Protein AF-A0A2I0VGT7-F1 (afdb_monomer_lite)

InterPro domains:
  IPR002495 Glycosyl transferase, family 8 [PF01501] (32-127)
  IPR029044 Nucleotide-diphospho-sugar transferases [G3DSA:3.90.550.10] (10-153)
  IPR029044 Nucleotide-diphospho-sugar transferases [SSF53448] (2-132)
  IPR029993 Plant galacturonosyltransferase GAUT [PTHR32116] (1-134)

pLDDT: mean 74.81, std 17.84, range [38.81, 97.0]

Foldseek 3Di:
DEAEAEDAPVCQVVVVVVCVVVPDPPYHYHYHHVQVLCVVVCVVPVCPPLNDQDWDFDFDFDPDPDDDGPRDTDTDHSVVCCVVCVCVSCVPDPDDDDDDPPDDDPDDCVVVVPDDPVPDPDDDDDDDPDDPVVVVVVVCVVDVDDPPPPPDDD

Radius of gyration: 22.45 Å; chains: 1; bounding box: 47×50×62 Å

Structure (mmCIF, N/CA/C/O backbone):
data_AF-A0A2I0VGT7-F1
#
_entry.id   AF-A0A2I0VGT7-F1
#
loop_
_atom_site.group_PDB
_atom_site.id
_atom_site.type_symbol
_atom_site.label_atom_id
_atom_site.label_alt_id
_atom_site.label_comp_id
_atom_site.label_asym_id
_atom_site.label_entity_id
_atom_site.label_seq_id
_atom_site.pdbx_PDB_ins_code
_atom_site.Cartn_x
_atom_site.Cartn_y
_atom_site.Cartn_z
_atom_site.occupancy
_atom_site.B_iso_or_equiv
_atom_site.auth_seq_id
_atom_site.auth_comp_id
_atom_site.auth_asym_id
_atom_site.auth_atom_id
_atom_site.pdbx_PDB_model_num
ATOM 1 N N . MET A 1 1 ? -11.006 -9.977 1.199 1.00 83.44 1 MET A N 1
ATOM 2 C CA . MET A 1 1 ? -10.171 -8.755 1.327 1.00 83.44 1 MET A CA 1
ATOM 3 C C . MET A 1 1 ? -9.294 -8.639 0.087 1.00 83.44 1 MET A C 1
ATOM 5 O O . MET A 1 1 ? -8.869 -9.676 -0.409 1.00 83.44 1 MET A O 1
ATOM 9 N N . VAL A 1 2 ? -9.065 -7.433 -0.442 1.00 90.88 2 VAL A N 1
ATOM 10 C CA . VAL A 1 2 ? -8.225 -7.215 -1.636 1.00 90.88 2 VAL A CA 1
ATOM 11 C C . VAL A 1 2 ? -7.026 -6.358 -1.249 1.00 90.88 2 VAL A C 1
ATOM 13 O O . VAL A 1 2 ? -7.208 -5.281 -0.689 1.00 90.88 2 VAL A O 1
ATOM 16 N N . PHE A 1 3 ? -5.821 -6.832 -1.554 1.00 93.00 3 PHE A N 1
ATOM 17 C CA . PHE A 1 3 ? -4.584 -6.072 -1.417 1.00 93.00 3 PHE A CA 1
ATOM 18 C C . PHE A 1 3 ? -4.106 -5.623 -2.789 1.00 93.00 3 PHE A C 1
ATOM 20 O O . PHE A 1 3 ? -3.978 -6.437 -3.702 1.00 93.00 3 PHE A O 1
ATOM 27 N N . HIS A 1 4 ? -3.801 -4.337 -2.922 1.00 93.94 4 HIS A N 1
ATOM 28 C CA . HIS A 1 4 ? -3.127 -3.802 -4.095 1.00 93.94 4 HIS A CA 1
ATOM 29 C C . HIS A 1 4 ? -1.656 -3.586 -3.749 1.00 93.94 4 HIS A C 1
ATOM 31 O O . HIS A 1 4 ? -1.321 -2.650 -3.031 1.00 93.94 4 HIS A O 1
ATOM 37 N N . LEU A 1 5 ? -0.789 -4.471 -4.235 1.00 93.62 5 LEU A N 1
ATOM 38 C CA . LEU A 1 5 ? 0.652 -4.374 -4.042 1.00 93.62 5 LEU A CA 1
ATOM 39 C C . LEU A 1 5 ? 1.259 -3.617 -5.219 1.00 93.62 5 LEU A C 1
ATOM 41 O O . LEU A 1 5 ? 1.304 -4.142 -6.331 1.00 93.62 5 LEU A O 1
ATOM 45 N N . ILE A 1 6 ? 1.723 -2.397 -4.981 1.00 90.88 6 ILE A N 1
ATOM 46 C CA . ILE A 1 6 ? 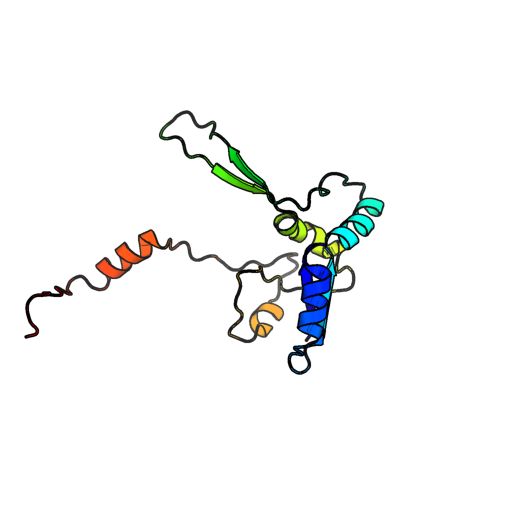2.396 -1.592 -6.000 1.00 90.88 6 ILE A CA 1
ATOM 47 C C . ILE A 1 6 ? 3.896 -1.870 -5.915 1.00 90.88 6 ILE A C 1
ATOM 49 O O . ILE A 1 6 ? 4.483 -1.835 -4.841 1.00 90.88 6 ILE A O 1
ATOM 53 N N . THR A 1 7 ? 4.516 -2.172 -7.050 1.00 90.56 7 THR A N 1
ATOM 54 C CA . THR A 1 7 ? 5.947 -2.470 -7.137 1.00 90.56 7 THR A CA 1
ATOM 55 C C . THR A 1 7 ? 6.542 -1.921 -8.429 1.00 90.56 7 THR A C 1
ATOM 57 O O . THR A 1 7 ? 5.811 -1.435 -9.292 1.00 90.56 7 THR A O 1
ATOM 60 N N . ASN A 1 8 ? 7.865 -1.979 -8.562 1.00 87.62 8 ASN A N 1
ATOM 61 C CA . ASN A 1 8 ? 8.568 -1.541 -9.762 1.00 87.62 8 ASN A CA 1
ATOM 62 C C . ASN A 1 8 ? 8.634 -2.661 -10.807 1.00 87.62 8 ASN A C 1
ATOM 64 O O . ASN A 1 8 ? 8.423 -3.847 -10.519 1.00 87.62 8 ASN A O 1
ATOM 68 N N . ARG A 1 9 ? 9.004 -2.294 -12.033 1.00 88.00 9 ARG A N 1
ATOM 69 C CA . ARG A 1 9 ? 9.149 -3.238 -13.149 1.00 88.00 9 ARG A CA 1
ATOM 70 C C . ARG A 1 9 ? 10.090 -4.406 -12.835 1.00 88.00 9 ARG A C 1
ATOM 72 O O . ARG A 1 9 ? 9.857 -5.513 -13.317 1.00 88.00 9 ARG A O 1
ATOM 79 N N . GLN A 1 10 ? 11.144 -4.167 -12.052 1.00 89.50 10 GLN A N 1
ATOM 80 C CA . GLN A 1 10 ? 12.155 -5.177 -11.719 1.00 89.50 10 GLN A CA 1
ATOM 81 C C . GLN A 1 10 ? 11.574 -6.294 -10.840 1.00 89.50 10 GLN A C 1
ATOM 83 O O . GLN A 1 10 ? 11.830 -7.471 -11.088 1.00 89.50 10 GLN A O 1
ATOM 88 N N . ASN A 1 11 ? 10.743 -5.938 -9.860 1.00 92.00 11 ASN A N 1
ATOM 89 C CA . ASN A 1 11 ? 10.163 -6.879 -8.901 1.00 92.00 11 ASN A CA 1
ATOM 90 C C . ASN A 1 11 ? 8.799 -7.441 -9.336 1.00 92.00 11 ASN A C 1
ATOM 92 O O . ASN A 1 11 ? 8.370 -8.482 -8.832 1.00 92.00 11 ASN A O 1
ATOM 96 N N . PHE A 1 12 ? 8.126 -6.804 -10.299 1.00 94.44 12 PHE A N 1
ATOM 97 C CA . PHE A 1 12 ? 6.753 -7.114 -10.706 1.00 94.44 12 PHE A CA 1
ATOM 98 C C . PHE A 1 12 ? 6.472 -8.598 -10.978 1.00 94.44 12 PHE A C 1
ATOM 100 O O . PHE A 1 12 ? 5.564 -9.184 -10.382 1.00 94.44 12 PHE A O 1
ATOM 107 N N . TYR A 1 13 ? 7.244 -9.229 -11.868 1.00 96.56 13 TYR A N 1
ATOM 108 C CA . TYR A 1 13 ? 7.013 -10.630 -12.232 1.00 96.56 13 TYR A CA 1
ATOM 109 C C . TYR A 1 13 ? 7.375 -11.594 -11.102 1.00 96.56 13 TYR A C 1
ATOM 111 O O . TYR A 1 13 ? 6.680 -12.593 -10.910 1.00 96.56 13 TYR A O 1
ATOM 119 N N . ALA A 1 14 ? 8.418 -11.281 -10.329 1.00 97.00 14 ALA A N 1
ATOM 120 C CA . ALA A 1 14 ? 8.817 -12.079 -9.177 1.00 97.00 14 ALA A CA 1
ATOM 121 C C . ALA A 1 14 ? 7.720 -12.079 -8.102 1.00 97.00 14 ALA A C 1
ATOM 123 O O . ALA A 1 14 ? 7.300 -13.145 -7.655 1.00 97.00 14 ALA A O 1
ATOM 124 N N . MET A 1 15 ? 7.183 -10.905 -7.759 1.00 95.88 15 MET A N 1
ATOM 125 C CA . MET A 1 15 ? 6.092 -10.770 -6.792 1.00 95.88 15 MET A CA 1
ATOM 126 C C . MET A 1 15 ? 4.801 -11.432 -7.280 1.00 95.88 15 MET A C 1
ATOM 128 O O . MET A 1 15 ? 4.192 -12.192 -6.528 1.00 95.88 15 MET A O 1
ATOM 132 N N . LYS A 1 16 ? 4.404 -11.229 -8.548 1.00 95.81 16 LYS A N 1
ATOM 133 C CA . LYS A 1 16 ? 3.246 -11.934 -9.131 1.00 95.81 16 LYS A CA 1
ATOM 134 C C . LYS A 1 16 ? 3.366 -13.445 -8.977 1.00 95.81 16 LYS A C 1
ATOM 136 O O . LYS A 1 16 ? 2.416 -14.104 -8.565 1.00 95.81 16 LYS A O 1
ATOM 141 N N . LEU A 1 17 ? 4.535 -13.987 -9.305 1.00 96.88 17 LEU A N 1
ATOM 142 C CA . LEU A 1 17 ? 4.790 -15.416 -9.222 1.00 96.88 17 LEU A CA 1
ATOM 143 C C . LEU A 1 17 ? 4.803 -15.916 -7.774 1.00 96.88 17 LEU A C 1
ATOM 145 O O . LEU A 1 17 ? 4.277 -16.993 -7.498 1.00 96.88 17 LEU A O 1
ATOM 149 N N . TRP A 1 18 ? 5.381 -15.141 -6.854 1.00 96.31 18 TRP A N 1
ATOM 150 C CA . TRP A 1 18 ? 5.416 -15.471 -5.434 1.00 96.31 18 TRP A CA 1
ATOM 151 C C . TRP A 1 18 ? 4.010 -15.583 -4.845 1.00 96.31 18 TRP A C 1
ATOM 153 O O . TRP A 1 18 ? 3.687 -16.613 -4.260 1.00 96.31 18 TRP A O 1
ATOM 163 N N . PHE A 1 19 ? 3.147 -14.587 -5.057 1.00 95.06 19 PHE A N 1
ATOM 164 C CA . PHE A 1 19 ? 1.781 -14.606 -4.521 1.00 95.06 19 PHE A CA 1
ATOM 165 C C . PHE A 1 19 ? 0.857 -15.594 -5.236 1.00 95.06 19 PHE A C 1
ATOM 167 O O . PHE A 1 19 ? -0.058 -16.124 -4.615 1.00 95.06 19 PHE A O 1
ATOM 174 N N . ALA A 1 20 ? 1.124 -15.920 -6.503 1.00 93.38 20 ALA A N 1
ATOM 175 C CA . ALA A 1 20 ? 0.429 -17.016 -7.178 1.00 93.38 20 ALA A CA 1
ATOM 176 C C . ALA A 1 20 ? 0.761 -18.389 -6.564 1.00 93.38 20 ALA A C 1
ATOM 178 O O . ALA A 1 20 ? -0.073 -19.291 -6.581 1.00 93.38 20 ALA A O 1
ATOM 179 N N . ARG A 1 21 ? 1.979 -18.560 -6.031 1.00 95.50 21 ARG A N 1
ATOM 180 C CA . ARG A 1 21 ? 2.433 -19.808 -5.391 1.00 95.50 21 ARG A CA 1
ATOM 181 C C . ARG A 1 21 ? 2.154 -19.871 -3.894 1.00 95.50 21 ARG A C 1
ATOM 183 O O . ARG A 1 21 ? 2.060 -20.967 -3.355 1.00 95.50 21 ARG A O 1
ATOM 190 N N . ASN A 1 22 ? 2.020 -18.719 -3.248 1.00 94.38 22 ASN A N 1
ATOM 191 C CA . ASN A 1 22 ? 1.772 -18.585 -1.817 1.00 94.38 22 ASN A CA 1
ATOM 192 C C . ASN A 1 22 ? 0.445 -17.838 -1.596 1.00 94.38 22 ASN A C 1
ATOM 194 O O . ASN A 1 22 ? 0.461 -16.664 -1.215 1.00 94.38 22 ASN A O 1
ATOM 198 N N . PRO A 1 23 ? -0.707 -18.472 -1.892 1.00 89.00 23 PRO A N 1
ATOM 199 C CA . PRO A 1 23 ? -2.004 -17.855 -1.658 1.00 89.00 23 PRO A CA 1
ATOM 200 C C . PRO A 1 23 ? -2.263 -17.710 -0.152 1.00 89.00 23 PRO A C 1
ATOM 202 O O . PRO A 1 23 ? -1.984 -18.618 0.630 1.00 89.00 23 PRO A O 1
ATOM 205 N N . TYR A 1 24 ? -2.837 -16.576 0.249 1.00 85.31 24 TYR A N 1
ATOM 206 C CA . TYR A 1 24 ? -3.196 -16.295 1.640 1.00 85.31 24 TYR A CA 1
ATOM 207 C C . TYR A 1 24 ? -4.712 -16.341 1.817 1.00 85.31 24 TYR A C 1
ATOM 209 O O . TYR A 1 24 ? -5.401 -15.351 1.570 1.00 85.31 24 TYR A O 1
ATOM 217 N N . ASN A 1 25 ? -5.225 -17.481 2.289 1.00 86.75 25 ASN A N 1
ATOM 218 C CA . ASN A 1 25 ? -6.651 -17.702 2.556 1.00 86.75 25 ASN A CA 1
ATOM 219 C C . ASN A 1 25 ? -7.536 -17.206 1.390 1.00 86.75 25 ASN A C 1
ATOM 221 O O . ASN A 1 25 ? -7.295 -17.540 0.233 1.00 86.75 25 ASN A O 1
ATOM 225 N N . GLU A 1 26 ? -8.545 -16.387 1.695 1.00 87.25 26 GLU A N 1
ATOM 226 C CA . GLU A 1 26 ? -9.478 -15.780 0.738 1.00 87.25 26 GLU A CA 1
ATOM 227 C C . GLU A 1 26 ? -9.053 -14.363 0.298 1.00 87.25 26 GLU A C 1
ATOM 229 O O . GLU A 1 26 ? -9.851 -13.601 -0.258 1.00 87.25 26 GLU A O 1
ATOM 234 N N . ALA A 1 27 ? -7.817 -13.947 0.597 1.00 90.38 27 ALA A N 1
ATOM 235 C CA . ALA A 1 27 ? -7.327 -12.639 0.188 1.00 90.38 27 ALA A CA 1
ATOM 236 C C . ALA A 1 27 ? -6.904 -12.655 -1.285 1.00 90.38 27 ALA A C 1
ATOM 238 O O . ALA A 1 27 ? -6.159 -13.524 -1.736 1.00 90.38 27 ALA A O 1
ATOM 239 N N . VAL A 1 28 ? -7.345 -11.645 -2.033 1.00 92.94 28 VAL A N 1
ATOM 240 C CA . VAL A 1 28 ? -6.924 -11.433 -3.419 1.00 92.94 28 VAL A CA 1
ATOM 241 C C . VAL A 1 28 ? -5.790 -10.417 -3.429 1.00 92.94 28 VAL A C 1
ATOM 243 O O . VAL A 1 28 ? -5.936 -9.327 -2.879 1.00 92.94 28 VAL A O 1
ATOM 246 N N . ILE A 1 29 ? -4.669 -10.761 -4.061 1.00 94.81 29 ILE A N 1
ATOM 247 C CA . ILE A 1 29 ? -3.489 -9.894 -4.143 1.00 94.81 29 ILE A CA 1
ATOM 248 C C . ILE A 1 29 ? -3.310 -9.443 -5.592 1.00 94.81 29 ILE A C 1
ATOM 250 O O . ILE A 1 29 ? -2.976 -10.228 -6.478 1.00 94.81 29 ILE A O 1
ATOM 254 N N . HIS A 1 30 ? -3.543 -8.158 -5.837 1.00 94.25 30 HIS A N 1
ATOM 255 C CA . HIS A 1 30 ? -3.326 -7.504 -7.119 1.00 94.25 30 HIS A CA 1
ATOM 256 C C . HIS A 1 30 ? -1.955 -6.841 -7.122 1.00 94.25 30 HIS A C 1
ATOM 258 O O . HIS A 1 30 ? -1.778 -5.760 -6.568 1.00 94.25 30 HIS A O 1
ATOM 264 N N . VAL A 1 31 ? -0.990 -7.484 -7.774 1.00 95.00 31 VAL A N 1
ATOM 265 C CA . VAL A 1 31 ? 0.338 -6.900 -7.988 1.00 95.00 31 VAL A CA 1
ATOM 266 C C . VAL A 1 31 ? 0.283 -5.962 -9.195 1.00 95.00 31 VAL A C 1
ATOM 268 O O . VAL A 1 31 ? -0.086 -6.388 -10.296 1.00 95.00 31 VAL A O 1
ATOM 271 N N . LEU A 1 32 ? 0.648 -4.700 -8.985 1.00 92.44 32 LEU A N 1
ATOM 272 C CA . LEU A 1 32 ? 0.617 -3.607 -9.952 1.00 92.44 32 LEU A CA 1
ATOM 273 C C . LEU A 1 32 ? 2.031 -3.073 -10.194 1.00 92.44 32 LEU A C 1
ATOM 275 O O . LEU A 1 32 ? 2.815 -2.930 -9.261 1.00 92.44 32 LEU A O 1
ATOM 279 N N . ASN A 1 33 ? 2.339 -2.765 -11.452 1.00 89.81 33 ASN A N 1
ATOM 280 C CA . ASN A 1 33 ? 3.611 -2.183 -11.860 1.00 89.81 33 ASN A CA 1
ATOM 281 C C . ASN A 1 33 ? 3.486 -0.654 -11.931 1.00 89.81 33 ASN A C 1
ATOM 283 O O . ASN A 1 33 ? 2.706 -0.142 -12.740 1.00 89.81 33 ASN A O 1
ATOM 287 N N . ILE A 1 34 ? 4.236 0.077 -11.107 1.00 84.88 34 ILE A N 1
ATOM 288 C CA . ILE A 1 34 ? 4.118 1.535 -11.012 1.00 84.88 34 ILE A CA 1
ATOM 289 C C . ILE A 1 34 ? 4.510 2.241 -12.311 1.00 84.88 34 ILE A C 1
ATOM 291 O O . ILE A 1 34 ? 3.903 3.246 -12.665 1.00 84.88 34 ILE A O 1
ATOM 295 N N . GLU A 1 35 ? 5.449 1.699 -13.086 1.00 80.75 35 GLU A N 1
ATOM 296 C CA . GLU A 1 35 ? 5.836 2.273 -14.376 1.00 80.75 35 GLU A CA 1
ATOM 297 C C . GLU A 1 35 ? 4.734 2.159 -15.440 1.00 80.75 35 GLU A C 1
ATOM 299 O O . GLU A 1 35 ? 4.639 3.023 -16.316 1.00 80.75 35 GLU A O 1
ATOM 304 N N . ASP A 1 36 ? 3.899 1.119 -15.372 1.00 83.06 36 ASP A N 1
ATOM 305 C CA . ASP A 1 36 ? 2.766 0.939 -16.290 1.00 83.06 36 ASP A CA 1
ATOM 306 C C . ASP A 1 36 ? 1.606 1.862 -15.890 1.00 83.06 36 ASP A C 1
ATOM 308 O O . ASP A 1 36 ? 0.972 2.484 -16.748 1.00 83.06 36 ASP A O 1
ATOM 312 N N . LEU A 1 37 ? 1.386 2.026 -14.577 1.00 77.75 37 LEU A N 1
ATOM 313 C CA . LEU A 1 37 ? 0.458 3.020 -14.033 1.00 77.75 37 LEU A CA 1
ATOM 314 C C . LEU A 1 37 ? 0.885 4.432 -14.440 1.00 77.75 37 LEU A C 1
ATOM 316 O O . LEU A 1 37 ? 0.078 5.167 -15.007 1.00 77.75 37 LEU A O 1
ATOM 320 N N . ASN A 1 38 ? 2.161 4.778 -14.248 1.00 68.75 38 ASN A N 1
ATOM 321 C CA . ASN A 1 38 ? 2.715 6.064 -14.647 1.00 68.75 38 ASN A CA 1
ATOM 322 C C . ASN A 1 38 ? 2.515 6.299 -16.140 1.00 68.75 38 ASN A C 1
ATOM 324 O O . ASN A 1 38 ? 1.930 7.306 -16.487 1.00 68.75 38 ASN A O 1
ATOM 328 N N . GLN A 1 39 ? 2.882 5.393 -17.046 1.00 64.69 39 GLN A N 1
ATOM 329 C CA . GLN A 1 39 ? 2.638 5.625 -18.481 1.00 64.69 39 GLN A CA 1
ATOM 330 C C . GLN A 1 39 ? 1.161 5.922 -18.800 1.00 64.69 39 GLN A C 1
ATOM 332 O O . GLN A 1 39 ? 0.875 6.845 -19.564 1.00 64.69 39 GLN A O 1
ATOM 337 N N . SER A 1 40 ? 0.221 5.204 -18.174 1.00 63.28 40 SER A N 1
ATOM 338 C CA . SER A 1 40 ? -1.215 5.462 -18.353 1.00 63.28 40 SER A CA 1
ATOM 339 C C . SER A 1 40 ? -1.651 6.839 -17.825 1.00 63.28 40 SER A C 1
ATOM 341 O O . SER A 1 40 ? -2.426 7.536 -18.479 1.00 63.28 40 SER A O 1
ATOM 343 N N . LEU A 1 41 ? -1.103 7.263 -16.682 1.00 65.75 41 LEU A N 1
ATOM 344 C CA . LEU A 1 41 ? -1.427 8.520 -16.006 1.00 65.75 41 LEU A CA 1
ATOM 345 C C . LEU A 1 41 ? -0.726 9.722 -16.645 1.00 65.75 41 LEU A C 1
ATOM 347 O O . LEU A 1 41 ? -1.320 10.781 -16.817 1.00 65.75 41 LEU A O 1
ATOM 351 N N . LEU A 1 42 ? 0.529 9.549 -17.048 1.00 59.66 42 LEU A N 1
ATOM 352 C CA . LEU A 1 42 ? 1.389 10.546 -17.675 1.00 59.66 42 LEU A CA 1
ATOM 353 C C . LEU A 1 42 ? 0.886 10.948 -19.059 1.00 59.66 42 LEU A C 1
ATOM 355 O O . LEU A 1 42 ? 0.956 12.127 -19.406 1.00 59.66 42 LEU A O 1
ATOM 359 N N . ASN A 1 43 ? 0.311 10.004 -19.810 1.00 59.19 43 ASN A N 1
ATOM 360 C CA . ASN A 1 43 ? -0.372 10.309 -21.066 1.00 59.19 43 ASN A CA 1
ATOM 361 C C . ASN A 1 43 ? -1.630 11.173 -20.849 1.00 59.19 43 ASN A C 1
ATOM 363 O O . ASN A 1 43 ? -2.000 11.930 -21.742 1.00 59.19 43 ASN A O 1
ATOM 367 N N . GLY A 1 44 ? -2.268 11.084 -19.675 1.00 56.84 44 GLY A N 1
ATOM 368 C CA . GLY A 1 44 ? -3.455 11.871 -19.323 1.00 56.84 44 GLY A CA 1
ATOM 369 C C . GLY A 1 44 ? -3.167 13.210 -18.630 1.00 56.84 44 GLY A C 1
ATOM 370 O O . GLY A 1 44 ? -3.931 14.152 -18.809 1.00 56.84 44 GLY A O 1
ATOM 371 N N . LEU A 1 45 ? -2.080 13.310 -17.853 1.00 57.78 45 LEU A N 1
ATOM 372 C CA . LEU A 1 45 ? -1.793 14.452 -16.967 1.00 57.78 45 LEU A CA 1
ATOM 373 C C . LEU A 1 45 ? -0.598 15.320 -17.410 1.00 57.78 45 LEU A C 1
ATOM 375 O O . LEU A 1 45 ? -0.374 16.380 -16.834 1.00 57.78 45 LEU A O 1
ATOM 379 N N . GLY A 1 46 ? 0.191 14.905 -18.410 1.00 50.84 46 GLY A N 1
ATOM 380 C CA . GLY A 1 46 ? 1.308 15.702 -18.945 1.00 50.84 46 GLY A CA 1
ATOM 381 C C . GLY A 1 46 ? 2.543 15.817 -18.033 1.00 50.84 46 GLY A C 1
ATOM 382 O O . GLY A 1 46 ? 3.453 16.596 -18.315 1.00 50.84 46 GLY A O 1
ATOM 383 N N . LEU A 1 47 ? 2.617 15.037 -16.950 1.00 54.09 47 LEU A N 1
ATOM 384 C CA . LEU A 1 47 ? 3.633 15.165 -15.898 1.00 54.09 47 LEU A CA 1
ATOM 385 C C . LEU A 1 47 ? 4.911 14.350 -16.181 1.00 54.09 47 LEU A C 1
ATOM 387 O O . LEU A 1 47 ? 5.220 13.410 -15.464 1.00 54.09 47 LEU A O 1
ATOM 391 N N . LYS A 1 48 ? 5.713 14.702 -17.194 1.00 53.12 48 LYS A N 1
ATOM 392 C CA . LYS A 1 48 ? 6.964 13.992 -17.592 1.00 53.12 48 LYS A CA 1
ATOM 393 C C . LYS A 1 48 ? 8.044 13.777 -16.498 1.00 53.12 48 LYS A C 1
ATOM 395 O O . LYS A 1 48 ? 9.112 13.260 -16.806 1.00 53.12 48 LYS A O 1
ATOM 400 N N . GLN A 1 49 ? 7.808 14.171 -15.250 1.00 52.41 49 GLN A N 1
ATOM 401 C CA . GLN A 1 49 ? 8.825 14.341 -14.213 1.00 52.41 49 GLN A CA 1
ATOM 402 C C . GLN A 1 49 ? 9.074 13.105 -13.322 1.00 52.41 49 GLN A C 1
ATOM 404 O O . GLN A 1 49 ? 10.051 13.093 -12.583 1.00 52.41 49 GLN A O 1
ATOM 409 N N . PHE A 1 50 ? 8.261 12.045 -13.413 1.00 52.38 50 PHE A N 1
ATOM 410 C CA . PHE A 1 50 ? 8.370 10.851 -12.548 1.00 52.38 50 PHE A CA 1
ATOM 411 C C . PHE A 1 50 ? 9.036 9.631 -13.220 1.00 52.38 50 PHE A C 1
ATOM 413 O O . PHE A 1 50 ? 8.738 8.490 -12.878 1.00 52.38 50 PHE A O 1
ATOM 420 N N . SER A 1 51 ? 9.901 9.838 -14.220 1.00 50.47 51 SER A N 1
ATOM 421 C CA . SER A 1 51 ? 10.407 8.757 -15.085 1.00 50.47 51 SER A CA 1
ATOM 422 C C . SER A 1 51 ? 11.578 7.942 -14.530 1.00 50.47 51 SER A C 1
ATOM 424 O O . SER A 1 51 ? 11.970 6.969 -15.170 1.00 50.47 51 SER A O 1
ATOM 426 N N . ALA A 1 52 ? 12.179 8.331 -13.408 1.00 51.62 52 ALA A N 1
ATOM 427 C CA . ALA A 1 52 ? 13.326 7.615 -12.865 1.00 51.62 52 ALA A CA 1
ATOM 428 C C . ALA A 1 52 ? 12.867 6.677 -11.749 1.00 51.62 52 ALA A C 1
ATOM 430 O O . ALA A 1 52 ? 12.655 7.129 -10.629 1.00 51.62 52 ALA A O 1
ATOM 431 N N . SER A 1 53 ? 12.742 5.375 -12.037 1.00 52.28 53 SER A N 1
ATOM 432 C CA . SER A 1 53 ? 12.573 4.299 -11.036 1.00 52.28 53 SER A CA 1
ATOM 433 C C . SER A 1 53 ? 13.801 4.128 -10.130 1.00 52.28 53 SER A C 1
ATOM 435 O O . SER A 1 53 ? 14.003 3.070 -9.540 1.00 52.28 53 SER A O 1
ATOM 437 N N . GLU A 1 54 ? 14.652 5.146 -10.079 1.00 55.62 54 GLU A N 1
ATOM 438 C CA . GLU A 1 54 ? 15.920 5.174 -9.385 1.00 55.62 54 GLU A CA 1
ATOM 439 C C . GLU A 1 54 ? 15.705 5.903 -8.068 1.00 55.62 54 GLU A C 1
ATOM 441 O O . GLU A 1 54 ? 15.220 7.035 -8.027 1.00 55.62 54 GLU A O 1
ATOM 446 N N . GLU A 1 55 ? 16.046 5.224 -6.983 1.00 58.91 55 GLU A N 1
ATOM 447 C CA . GLU A 1 55 ? 16.082 5.842 -5.673 1.00 58.91 55 GLU A CA 1
ATOM 448 C C . GLU A 1 55 ? 17.400 6.590 -5.541 1.00 58.91 55 GLU A C 1
ATOM 450 O O . GLU A 1 55 ? 18.479 5.992 -5.532 1.00 58.91 55 GLU A O 1
ATOM 455 N N . PHE A 1 56 ? 17.322 7.914 -5.455 1.00 58.59 56 PHE A N 1
ATOM 456 C CA . PHE A 1 56 ? 18.504 8.732 -5.240 1.00 58.59 56 PHE A CA 1
ATOM 457 C C . PHE A 1 56 ? 18.625 9.076 -3.770 1.00 58.59 56 PHE A C 1
ATOM 459 O O . PHE A 1 56 ? 17.729 9.677 -3.173 1.00 58.59 56 PHE A O 1
ATOM 466 N N . ARG A 1 57 ? 19.785 8.746 -3.208 1.00 58.94 57 ARG A N 1
ATOM 467 C CA . ARG A 1 57 ? 20.231 9.291 -1.936 1.00 58.94 57 ARG A CA 1
ATOM 468 C C . ARG A 1 57 ? 21.011 10.567 -2.221 1.00 58.94 57 ARG A C 1
ATOM 470 O O . ARG A 1 57 ? 22.165 10.503 -2.643 1.00 58.94 57 ARG A O 1
ATOM 477 N N . ILE A 1 58 ? 20.382 11.716 -2.007 1.00 66.44 58 ILE A N 1
ATOM 478 C CA . ILE A 1 58 ? 21.018 13.014 -2.235 1.00 66.44 58 ILE A CA 1
ATOM 479 C C . ILE A 1 58 ? 21.417 13.595 -0.883 1.00 66.44 58 ILE A C 1
ATOM 481 O O . ILE A 1 58 ? 20.585 13.752 0.005 1.00 66.44 58 ILE A O 1
ATOM 485 N N . SER A 1 59 ? 22.701 13.911 -0.728 1.00 66.25 59 SER A N 1
ATOM 486 C CA . SER A 1 59 ? 23.214 14.646 0.428 1.00 66.25 59 SER A CA 1
ATOM 487 C C . SER A 1 59 ? 23.321 16.118 0.052 1.00 66.25 59 SER A C 1
ATOM 489 O O . SER A 1 59 ? 24.234 16.497 -0.683 1.00 66.25 59 SER A O 1
ATOM 491 N N . VAL A 1 60 ? 22.387 16.943 0.525 1.00 67.12 60 VAL A N 1
ATOM 492 C CA . VAL A 1 60 ? 22.394 18.386 0.245 1.00 67.12 60 VAL A CA 1
ATOM 493 C C . VAL A 1 60 ? 23.098 19.121 1.394 1.00 67.12 60 VAL A C 1
ATOM 495 O O . VAL A 1 60 ? 22.752 18.892 2.559 1.00 67.12 60 VAL A O 1
ATOM 498 N N . PRO A 1 61 ? 24.083 19.997 1.112 1.00 57.94 61 PRO A N 1
ATOM 499 C CA . PRO A 1 61 ? 24.637 20.892 2.122 1.00 57.94 61 PRO A CA 1
ATOM 500 C C . PRO A 1 61 ? 23.546 21.851 2.618 1.00 57.94 61 PRO A C 1
ATOM 502 O O . PRO A 1 61 ? 22.958 22.581 1.821 1.00 57.94 61 PRO A O 1
ATOM 505 N N . GLY A 1 62 ? 23.260 21.852 3.922 1.00 57.47 62 GLY A N 1
ATOM 506 C CA . GLY A 1 62 ? 22.327 22.809 4.520 1.00 57.47 62 GLY A CA 1
ATOM 507 C C . GLY A 1 62 ? 22.832 24.248 4.360 1.00 57.47 62 GLY A C 1
ATOM 508 O O . GLY A 1 62 ? 23.999 24.525 4.621 1.00 57.47 62 GLY A O 1
ATOM 509 N N . PHE A 1 63 ? 21.961 25.162 3.925 1.00 53.66 63 PHE A N 1
ATOM 510 C CA . PHE A 1 63 ? 22.277 26.586 3.731 1.00 53.66 63 PHE A CA 1
ATOM 511 C C . PHE A 1 63 ? 22.052 27.421 5.007 1.00 53.66 63 PHE A C 1
ATOM 513 O O . PHE A 1 63 ? 21.823 28.622 4.915 1.00 53.66 63 PHE A O 1
ATOM 520 N N . ASP A 1 64 ? 22.074 26.815 6.196 1.00 52.47 64 ASP A N 1
ATOM 521 C CA . ASP A 1 64 ? 21.908 27.572 7.440 1.00 52.47 64 ASP A CA 1
ATOM 522 C C . ASP A 1 64 ? 23.279 27.874 8.053 1.0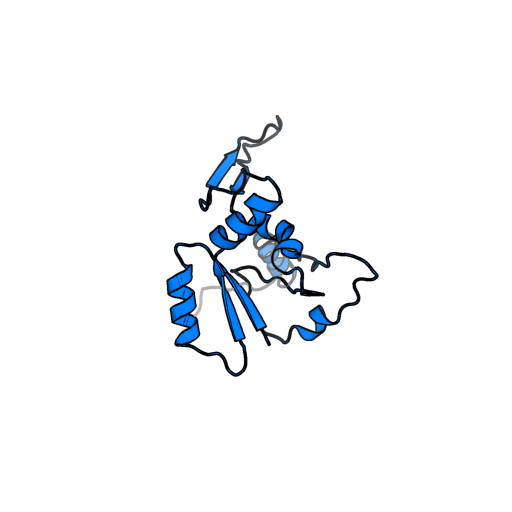0 52.47 64 ASP A C 1
ATOM 524 O O . ASP A 1 64 ? 24.063 26.976 8.357 1.00 52.47 64 ASP A O 1
ATOM 528 N N . GLN A 1 65 ? 23.608 29.164 8.153 1.00 52.03 65 GLN A N 1
ATOM 529 C CA . GLN A 1 65 ? 24.953 29.672 8.461 1.00 52.03 65 GLN A CA 1
ATOM 530 C C . GLN A 1 65 ? 25.334 29.597 9.947 1.00 52.03 65 GLN A C 1
ATOM 532 O O . GLN A 1 65 ? 26.308 30.222 10.364 1.00 52.03 65 GLN A O 1
ATOM 537 N N . THR A 1 66 ? 24.631 28.819 10.763 1.00 51.66 66 THR A N 1
ATOM 538 C CA . THR A 1 66 ? 24.969 28.674 12.180 1.00 51.66 66 THR A CA 1
ATOM 539 C C . THR A 1 66 ? 24.871 27.220 12.616 1.00 51.66 66 THR A C 1
ATOM 541 O O . THR A 1 66 ? 23.785 26.668 12.731 1.00 51.66 66 THR A O 1
ATOM 544 N N . GLU A 1 67 ? 26.051 26.668 12.903 1.00 50.47 67 GLU A N 1
ATOM 545 C CA . GLU A 1 67 ? 26.318 25.451 13.678 1.00 50.47 67 GLU A CA 1
ATOM 546 C C . GLU A 1 67 ? 26.086 24.094 12.983 1.00 50.47 67 GLU A C 1
ATOM 548 O O . GLU A 1 67 ? 24.980 23.592 12.852 1.00 50.47 67 GLU A O 1
ATOM 553 N N . PHE A 1 68 ? 27.222 23.467 12.642 1.00 47.47 68 PHE A N 1
ATOM 554 C CA . PHE A 1 68 ? 27.422 22.082 12.201 1.00 47.47 68 PHE A CA 1
ATOM 555 C C . PHE A 1 68 ? 26.703 21.651 10.916 1.00 47.47 68 PHE A C 1
ATOM 557 O O . PHE A 1 68 ? 25.487 21.610 10.813 1.00 47.47 68 PHE A O 1
ATOM 564 N N . LEU A 1 69 ? 27.519 21.229 9.947 1.00 48.53 69 LEU A N 1
ATOM 565 C CA . LEU A 1 69 ? 27.168 20.590 8.678 1.00 48.53 69 LEU A CA 1
ATOM 566 C C . LEU A 1 69 ? 26.172 19.423 8.854 1.00 48.53 69 LEU A C 1
ATOM 568 O O . LEU A 1 69 ? 26.556 18.254 8.833 1.00 48.53 69 LEU A O 1
ATOM 572 N N . GLN A 1 70 ? 24.883 19.716 9.002 1.00 52.47 70 GLN A N 1
ATOM 573 C CA . GLN A 1 70 ? 23.829 18.719 8.894 1.00 52.47 70 GLN A CA 1
ATOM 574 C C . GLN A 1 70 ? 23.605 18.462 7.405 1.00 52.47 70 GLN A C 1
ATOM 576 O O . GLN A 1 70 ? 22.827 19.140 6.738 1.00 52.47 70 GLN A O 1
ATOM 581 N N . LEU A 1 71 ? 24.347 17.497 6.859 1.00 53.75 71 LEU A N 1
ATOM 582 C CA . LEU A 1 71 ? 24.033 16.922 5.556 1.00 53.75 71 LEU A CA 1
ATOM 583 C C . LEU A 1 71 ? 22.627 16.324 5.644 1.00 53.75 71 LEU A C 1
ATOM 585 O O . LEU A 1 71 ? 22.424 15.292 6.290 1.00 53.75 71 LEU A O 1
ATOM 589 N N . ARG A 1 72 ? 21.650 16.967 5.002 1.00 51.31 72 ARG A N 1
ATOM 590 C CA . ARG A 1 72 ? 20.308 16.402 4.892 1.00 51.31 72 ARG A CA 1
ATOM 591 C C . ARG A 1 72 ? 20.364 15.331 3.812 1.00 51.31 72 ARG A C 1
ATOM 593 O O . ARG A 1 72 ? 20.590 15.635 2.643 1.00 51.31 72 ARG A O 1
ATOM 600 N N . THR A 1 73 ? 20.224 14.074 4.225 1.00 53.28 73 THR A N 1
ATOM 601 C CA . THR A 1 73 ? 20.005 12.976 3.284 1.00 53.28 73 THR A CA 1
ATOM 602 C C . THR A 1 73 ? 18.533 12.987 2.899 1.00 53.28 73 THR A C 1
ATOM 604 O O . THR A 1 73 ? 17.676 12.752 3.750 1.00 53.28 73 THR A O 1
ATOM 607 N N . GLU A 1 74 ? 18.244 13.253 1.634 1.00 59.12 74 GLU A N 1
ATOM 608 C CA . GLU A 1 74 ? 16.907 13.112 1.066 1.00 59.12 74 GLU A CA 1
ATOM 609 C C . GLU A 1 74 ? 16.850 11.844 0.217 1.00 59.12 74 GLU A C 1
ATOM 611 O O . GLU A 1 74 ? 17.753 11.573 -0.581 1.00 59.12 74 GLU A O 1
ATOM 616 N N . TYR A 1 75 ? 15.791 11.062 0.418 1.00 56.03 75 TYR A N 1
ATOM 617 C CA . TYR A 1 75 ? 15.473 9.898 -0.396 1.00 56.03 75 TYR A CA 1
ATOM 618 C C . TYR A 1 75 ? 14.431 10.316 -1.424 1.00 56.03 75 TYR A C 1
ATOM 620 O O . TYR A 1 75 ? 13.274 10.567 -1.085 1.00 56.03 75 TYR A O 1
ATOM 628 N N . VAL A 1 76 ? 14.850 10.421 -2.680 1.00 60.28 76 VAL A N 1
ATOM 629 C CA . VAL A 1 76 ? 13.937 10.677 -3.794 1.00 60.28 76 VAL A CA 1
ATOM 630 C C . VAL A 1 76 ? 13.577 9.324 -4.393 1.00 60.28 76 VAL A C 1
ATOM 632 O O . VAL A 1 76 ? 14.404 8.718 -5.065 1.00 60.28 76 VAL A O 1
ATOM 635 N N . SER A 1 77 ? 12.365 8.839 -4.115 1.00 61.97 77 SER A N 1
ATOM 636 C CA . SER A 1 77 ? 11.825 7.582 -4.652 1.00 61.97 77 SER A CA 1
ATOM 637 C C . SER A 1 77 ? 10.480 7.834 -5.337 1.00 61.97 77 SER A C 1
ATOM 639 O O . SER A 1 77 ? 9.682 8.653 -4.868 1.00 61.97 77 SER A O 1
ATOM 641 N N . ILE A 1 78 ? 10.201 7.116 -6.434 1.00 64.81 78 ILE A N 1
ATOM 642 C CA . ILE A 1 78 ? 8.886 7.152 -7.103 1.00 64.81 78 ILE A CA 1
ATOM 643 C C . ILE A 1 78 ? 7.776 6.785 -6.111 1.00 64.81 78 ILE A C 1
ATOM 645 O O . ILE A 1 78 ? 6.694 7.376 -6.145 1.00 64.81 78 ILE A O 1
ATOM 649 N N . PHE A 1 79 ? 8.038 5.832 -5.214 1.00 70.69 79 PHE A N 1
ATOM 650 C CA . PHE A 1 79 ? 7.030 5.329 -4.286 1.00 70.69 79 PHE A CA 1
ATOM 651 C C . PHE A 1 79 ? 6.594 6.389 -3.274 1.00 70.69 79 PHE A C 1
ATOM 653 O O . PHE A 1 79 ? 5.396 6.526 -3.035 1.00 70.69 79 PHE A O 1
ATOM 660 N N . GLY A 1 80 ? 7.513 7.230 -2.791 1.00 67.44 80 GLY A N 1
ATOM 661 C CA . GLY A 1 80 ? 7.182 8.307 -1.851 1.00 67.44 80 GLY A CA 1
ATOM 662 C C . GLY A 1 80 ? 6.187 9.327 -2.419 1.00 67.44 80 GLY A C 1
ATOM 663 O O . GLY A 1 80 ? 5.305 9.807 -1.708 1.00 67.44 80 GLY A O 1
ATOM 664 N N . HIS A 1 81 ? 6.269 9.620 -3.722 1.00 68.38 81 HIS A N 1
ATOM 665 C CA . HIS A 1 81 ? 5.332 10.523 -4.401 1.00 68.38 81 HIS A CA 1
ATOM 666 C C . HIS A 1 81 ? 4.063 9.828 -4.915 1.00 68.38 81 HIS A C 1
ATOM 668 O O . HIS A 1 81 ? 3.093 10.505 -5.261 1.00 68.38 81 HIS A O 1
ATOM 674 N N . SER A 1 82 ? 4.027 8.493 -4.934 1.00 73.12 82 SER A N 1
ATOM 675 C CA . SER A 1 82 ? 2.878 7.730 -5.435 1.00 73.12 82 SER A CA 1
ATOM 676 C C . SER A 1 82 ? 1.598 7.968 -4.625 1.00 73.12 82 SER A C 1
ATOM 678 O O . SER A 1 82 ? 0.501 7.883 -5.179 1.00 73.12 82 SER A O 1
ATOM 680 N N . HIS A 1 83 ? 1.723 8.385 -3.359 1.00 79.25 83 HIS A N 1
ATOM 681 C CA . HIS A 1 83 ? 0.600 8.775 -2.505 1.00 79.25 83 HIS A CA 1
ATOM 682 C C . HIS A 1 83 ? -0.287 9.857 -3.132 1.00 79.25 83 HIS A C 1
A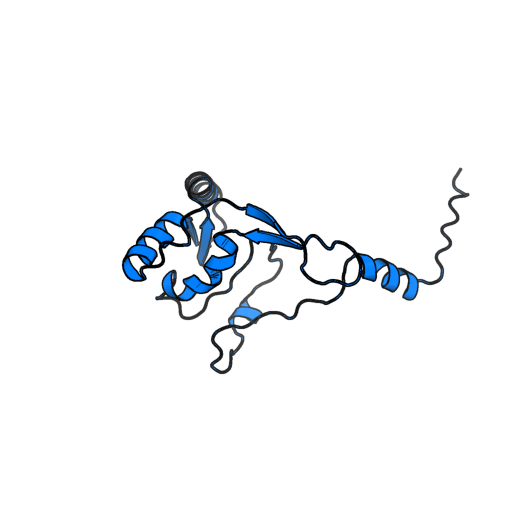TOM 684 O O . HIS A 1 83 ? -1.511 9.794 -3.018 1.00 79.25 83 HIS A O 1
ATOM 690 N N . PHE A 1 84 ? 0.302 10.810 -3.860 1.00 78.06 84 PHE A N 1
ATOM 691 C CA . PHE A 1 84 ? -0.454 11.858 -4.552 1.00 78.06 84 PHE A CA 1
ATOM 692 C C . PHE A 1 84 ? -1.238 11.334 -5.759 1.00 78.06 84 PHE A C 1
ATOM 694 O O . PHE A 1 84 ? -2.209 11.958 -6.181 1.00 78.06 84 PHE A O 1
ATOM 701 N N . LEU A 1 85 ? -0.836 10.188 -6.309 1.00 80.62 85 LEU A N 1
ATOM 702 C CA . LEU A 1 85 ? -1.455 9.571 -7.478 1.00 80.62 85 LEU A CA 1
ATOM 703 C C . LEU A 1 85 ? -2.519 8.534 -7.103 1.00 80.62 85 LEU A C 1
ATOM 705 O O . LEU A 1 85 ? -3.220 8.053 -7.987 1.00 80.62 85 LEU A O 1
ATOM 709 N N . LEU A 1 86 ? -2.692 8.200 -5.819 1.00 86.81 86 LEU A N 1
ATOM 710 C CA . LEU A 1 86 ? -3.669 7.199 -5.374 1.00 86.81 86 LEU A CA 1
ATOM 711 C C . LEU A 1 86 ? -5.102 7.443 -5.876 1.00 86.81 86 LEU A C 1
ATOM 713 O O . LEU A 1 86 ? -5.709 6.472 -6.336 1.00 86.81 86 LEU A O 1
ATOM 717 N N . PRO A 1 87 ? -5.647 8.681 -5.867 1.00 86.94 87 PRO A N 1
ATOM 718 C CA . PRO A 1 87 ? -6.978 8.935 -6.421 1.00 86.94 87 PRO A CA 1
ATOM 719 C C . PRO A 1 87 ? -7.069 8.588 -7.909 1.00 86.94 87 PRO A C 1
ATOM 721 O O . PRO A 1 87 ? -8.105 8.130 -8.382 1.00 86.94 87 PRO A O 1
ATOM 724 N N . GLU A 1 88 ? -5.970 8.759 -8.643 1.00 84.31 88 GLU A N 1
ATOM 725 C CA . GLU A 1 88 ? -5.897 8.463 -10.067 1.00 84.31 88 GLU A CA 1
ATOM 726 C C . GLU A 1 88 ? -5.640 6.975 -10.356 1.00 84.31 88 GLU A C 1
ATOM 728 O O . GLU A 1 88 ? -6.161 6.439 -11.333 1.00 84.31 88 GLU A O 1
ATOM 733 N N . ILE A 1 89 ? -4.878 6.286 -9.503 1.00 85.75 89 ILE A N 1
ATOM 734 C CA . ILE A 1 89 ? -4.627 4.841 -9.604 1.00 85.75 89 ILE A CA 1
ATOM 735 C C . ILE A 1 89 ? -5.901 4.054 -9.250 1.00 85.75 89 ILE A C 1
ATOM 737 O O . ILE A 1 89 ? -6.227 3.064 -9.906 1.00 85.75 89 ILE A O 1
ATOM 741 N N . PHE A 1 90 ? -6.653 4.509 -8.244 1.00 90.06 90 PHE A N 1
ATOM 742 C CA . PHE A 1 90 ? -7.814 3.811 -7.687 1.00 90.06 90 PHE A CA 1
ATOM 743 C C . PHE A 1 90 ? -9.116 4.622 -7.773 1.00 90.06 90 PHE A C 1
ATOM 745 O O . PHE A 1 90 ? -9.881 4.687 -6.814 1.00 90.06 90 PHE A O 1
ATOM 752 N N . LYS A 1 91 ? -9.422 5.179 -8.952 1.00 88.94 91 LYS A N 1
ATOM 753 C CA . LYS A 1 91 ? -10.603 6.042 -9.206 1.00 88.94 91 LYS A CA 1
ATOM 754 C C . LYS A 1 91 ? -11.947 5.454 -8.773 1.00 88.94 91 LYS A C 1
ATOM 756 O O . LYS A 1 91 ? -12.882 6.184 -8.465 1.00 88.94 91 LYS A O 1
ATOM 761 N N . ASN A 1 92 ? -12.049 4.127 -8.786 1.00 90.31 92 ASN A N 1
ATOM 762 C CA . ASN A 1 92 ? -13.285 3.404 -8.490 1.00 90.31 92 ASN A CA 1
ATOM 763 C C . ASN A 1 92 ? -13.402 2.994 -7.012 1.00 90.31 92 ASN A C 1
ATOM 765 O O . ASN A 1 92 ? -14.400 2.384 -6.630 1.00 90.31 92 ASN A O 1
ATOM 769 N N . LEU A 1 93 ? -12.395 3.287 -6.182 1.00 92.00 93 LEU A N 1
ATOM 770 C CA . LEU A 1 93 ? -12.419 2.999 -4.751 1.00 92.00 93 LEU A CA 1
ATOM 771 C C . LEU A 1 93 ? -12.819 4.252 -3.968 1.00 92.00 93 LEU A C 1
ATOM 773 O O . LEU A 1 93 ? -12.268 5.329 -4.161 1.00 92.00 93 LEU A O 1
ATOM 777 N N . LYS A 1 94 ? -13.766 4.100 -3.035 1.00 91.25 94 LYS A N 1
ATOM 778 C CA . LYS A 1 94 ? -14.226 5.200 -2.168 1.00 91.25 94 LYS A CA 1
ATOM 779 C C . LYS A 1 94 ? -13.224 5.546 -1.060 1.00 91.25 94 LYS A C 1
ATOM 781 O O . LYS A 1 94 ? -13.190 6.677 -0.589 1.00 91.25 94 LYS A O 1
ATOM 786 N N . LYS A 1 95 ? -12.476 4.551 -0.584 1.00 92.50 95 LYS A N 1
ATOM 787 C CA . LYS A 1 95 ? -11.523 4.656 0.526 1.00 92.50 95 LYS A CA 1
ATOM 788 C C . LYS A 1 95 ? -10.416 3.626 0.306 1.00 92.50 95 LYS A C 1
ATOM 790 O O . LYS A 1 95 ? -10.682 2.555 -0.237 1.00 92.50 95 LYS A O 1
ATOM 795 N N . VAL A 1 96 ? -9.202 3.949 0.734 1.00 93.19 96 VAL A N 1
ATOM 796 C CA . VAL A 1 96 ? -8.057 3.032 0.782 1.00 93.19 96 VAL A CA 1
ATOM 797 C C . VAL A 1 96 ? -7.343 3.202 2.122 1.00 93.19 96 VAL A C 1
ATOM 799 O O . VAL A 1 96 ? -7.360 4.291 2.694 1.00 93.19 96 VAL A O 1
ATOM 802 N N . ILE A 1 97 ? -6.736 2.128 2.626 1.00 93.62 97 ILE A N 1
ATOM 803 C CA . ILE A 1 97 ? -5.722 2.204 3.684 1.00 93.62 97 ILE A CA 1
ATOM 804 C C . ILE A 1 97 ? -4.386 1.963 3.000 1.00 93.62 97 ILE A C 1
ATOM 806 O O . ILE A 1 97 ? -4.239 0.984 2.269 1.00 93.62 97 ILE A O 1
ATOM 810 N N . VAL A 1 98 ? -3.445 2.872 3.219 1.00 92.19 98 VAL A N 1
ATOM 811 C CA . VAL A 1 98 ? -2.092 2.778 2.676 1.00 92.19 98 VAL A CA 1
ATOM 812 C C . VAL A 1 98 ? -1.188 2.201 3.756 1.00 92.19 98 VAL A C 1
ATOM 814 O O . VAL A 1 98 ? -1.255 2.632 4.906 1.00 92.19 98 VAL A O 1
ATOM 817 N N . LEU A 1 99 ? -0.391 1.205 3.382 1.00 91.94 99 LEU A N 1
ATOM 818 C CA . LEU A 1 99 ? 0.612 0.572 4.229 1.00 91.94 99 LEU A CA 1
ATOM 819 C C . LEU A 1 99 ? 1.948 0.688 3.495 1.00 91.94 99 LEU A C 1
ATOM 821 O O . LEU A 1 99 ? 2.016 0.295 2.328 1.00 91.94 99 LEU A O 1
ATOM 825 N N . ASP A 1 100 ? 2.962 1.228 4.167 1.00 87.56 100 ASP A N 1
ATOM 826 C CA . ASP A 1 100 ? 4.329 1.265 3.642 1.00 87.56 100 ASP A CA 1
ATOM 827 C C . ASP A 1 100 ? 4.959 -0.141 3.654 1.00 87.56 100 ASP A C 1
ATOM 829 O O . ASP A 1 100 ? 4.421 -1.095 4.229 1.00 87.56 100 ASP A O 1
ATOM 833 N N . ASP A 1 101 ? 6.091 -0.289 2.971 1.00 84.56 101 ASP A N 1
ATOM 834 C CA . ASP A 1 101 ? 6.792 -1.560 2.770 1.00 84.56 101 ASP A CA 1
ATOM 835 C C . ASP A 1 101 ? 7.473 -2.108 4.035 1.00 84.56 101 ASP A C 1
ATOM 837 O O . ASP A 1 101 ? 7.746 -3.308 4.118 1.00 84.56 101 ASP A O 1
ATOM 841 N N . ASP A 1 102 ? 7.687 -1.262 5.041 1.00 85.56 102 ASP A N 1
ATOM 842 C CA . ASP A 1 102 ? 8.245 -1.606 6.350 1.00 85.56 102 ASP A CA 1
ATOM 843 C C . ASP A 1 102 ? 7.179 -1.820 7.446 1.00 85.56 102 ASP A C 1
ATOM 845 O O . ASP A 1 102 ? 7.503 -2.002 8.625 1.00 85.56 102 ASP A O 1
ATOM 849 N N . VAL A 1 103 ? 5.895 -1.864 7.073 1.00 89.69 103 VAL A N 1
ATOM 850 C CA . VAL A 1 103 ? 4.781 -2.012 8.017 1.00 89.69 103 VAL A CA 1
ATOM 851 C C . VAL A 1 103 ? 4.385 -3.476 8.209 1.00 89.69 103 VAL A C 1
ATOM 853 O O . VAL A 1 103 ? 4.042 -4.194 7.271 1.00 89.69 103 VAL A O 1
ATOM 856 N N . ILE A 1 104 ? 4.316 -3.905 9.474 1.00 92.00 104 ILE A N 1
ATOM 857 C CA . ILE A 1 104 ? 3.752 -5.204 9.866 1.00 92.00 104 ILE A CA 1
ATOM 858 C C . ILE A 1 104 ? 2.386 -4.995 10.521 1.00 92.00 104 ILE A C 1
ATOM 860 O O . ILE A 1 104 ? 2.268 -4.373 11.578 1.00 92.00 104 ILE A O 1
ATOM 864 N N . VAL A 1 105 ? 1.348 -5.585 9.927 1.00 91.25 105 VAL A N 1
ATOM 865 C CA . VAL A 1 105 ? -0.016 -5.578 10.468 1.00 91.25 105 VAL A CA 1
ATOM 866 C C . VAL A 1 105 ? -0.214 -6.790 11.376 1.00 91.25 105 VAL A C 1
ATOM 868 O O . VAL A 1 105 ? -0.197 -7.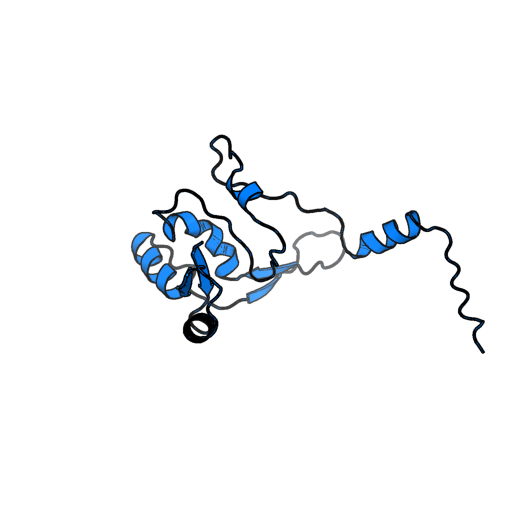928 10.917 1.00 91.25 105 VAL A O 1
ATOM 871 N N . GLN A 1 106 ? -0.411 -6.545 12.672 1.00 93.69 106 GLN A N 1
ATOM 872 C CA . GLN A 1 106 ? -0.593 -7.602 13.681 1.00 93.69 106 GLN A CA 1
ATOM 873 C C . GLN A 1 106 ? -2.046 -7.775 14.135 1.00 93.69 106 GLN A C 1
ATOM 875 O O . GLN A 1 106 ? -2.379 -8.754 14.797 1.00 93.69 106 GLN A O 1
ATOM 880 N N . GLN A 1 107 ? -2.905 -6.808 13.822 1.00 93.06 107 GLN A N 1
ATOM 881 C CA . GLN A 1 107 ? -4.298 -6.773 14.251 1.00 93.06 107 GLN A CA 1
ATOM 882 C C . GLN A 1 107 ? -5.197 -6.360 13.090 1.00 93.06 107 GLN A C 1
ATOM 884 O O . GLN A 1 107 ? -4.736 -5.832 12.079 1.00 93.06 107 GLN A O 1
ATOM 889 N N . ASP A 1 108 ? -6.491 -6.606 13.253 1.00 92.00 108 ASP A N 1
ATOM 890 C CA . ASP A 1 108 ? -7.501 -6.232 12.277 1.00 92.00 108 ASP A CA 1
ATOM 891 C C . ASP A 1 108 ? -7.568 -4.704 12.075 1.00 92.00 108 ASP A C 1
ATOM 893 O O . ASP A 1 108 ? -7.609 -3.927 13.032 1.00 92.00 108 ASP A O 1
ATOM 897 N N . L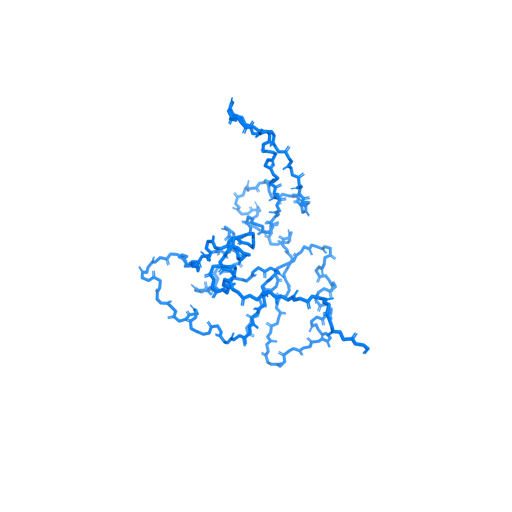EU A 1 109 ? -7.588 -4.272 10.811 1.00 93.00 109 LEU A N 1
ATOM 898 C CA . LEU A 1 109 ? -7.588 -2.855 10.426 1.00 93.00 109 LEU A CA 1
ATOM 899 C C . LEU A 1 109 ? -9.001 -2.258 10.318 1.00 93.00 109 LEU A C 1
ATOM 901 O O . LEU A 1 109 ? -9.135 -1.097 9.924 1.00 93.00 109 LEU A O 1
ATOM 905 N N . SER A 1 110 ? -10.066 -3.001 10.649 1.00 93.31 110 SER A N 1
ATOM 906 C CA . SER A 1 110 ? -11.442 -2.503 10.501 1.00 93.31 110 SER A CA 1
ATOM 907 C C . SER A 1 110 ? -11.692 -1.264 11.354 1.00 93.31 110 SER A C 1
ATOM 909 O O . SER A 1 110 ? -12.457 -0.390 10.953 1.00 93.31 110 SER A O 1
ATOM 911 N N . SER A 1 111 ? -11.020 -1.149 12.503 1.00 93.12 111 SER A N 1
ATOM 912 C CA . SER A 1 111 ? -11.076 0.051 13.341 1.00 93.12 111 SER A CA 1
ATOM 913 C C . SER A 1 111 ? -10.609 1.296 12.581 1.00 93.12 111 SER A C 1
ATOM 915 O O . SER A 1 111 ? -11.314 2.297 12.605 1.00 93.12 111 SER A O 1
ATOM 917 N N . LEU A 1 112 ? -9.495 1.215 11.841 1.00 93.06 112 LEU A N 1
ATOM 918 C CA . LEU A 1 112 ? -8.997 2.299 10.985 1.00 93.06 112 LEU A CA 1
ATOM 919 C C . LEU A 1 112 ? -9.915 2.540 9.783 1.00 93.06 112 LEU A C 1
ATOM 921 O O . LEU A 1 112 ? -10.218 3.683 9.443 1.00 93.06 112 LEU A O 1
ATOM 925 N N . TRP A 1 113 ? -10.390 1.467 9.147 1.00 93.19 113 TRP A N 1
ATOM 926 C CA . TRP A 1 113 ? -11.265 1.557 7.977 1.00 93.19 113 TRP A CA 1
ATOM 927 C C . TRP A 1 113 ? -12.582 2.281 8.277 1.00 93.19 113 TRP A C 1
ATOM 929 O O . TRP A 1 113 ? -13.064 3.074 7.461 1.00 93.19 113 TRP A O 1
ATOM 939 N N . ASN A 1 114 ? -13.152 2.036 9.457 1.00 94.62 114 ASN A N 1
ATOM 940 C CA . ASN A 1 114 ? -14.455 2.554 9.866 1.00 94.62 114 ASN A CA 1
ATOM 941 C C . ASN A 1 114 ? -14.411 3.978 10.443 1.00 94.62 114 ASN A C 1
ATOM 943 O O . ASN A 1 114 ? -15.464 4.511 10.784 1.00 94.62 114 ASN A O 1
ATOM 947 N N . ILE A 1 115 ? -13.236 4.615 10.517 1.00 94.19 115 ILE A N 1
ATOM 948 C CA . ILE A 1 115 ? -13.121 6.013 10.952 1.00 94.19 115 ILE A CA 1
ATOM 949 C C . ILE A 1 115 ? -13.917 6.923 10.006 1.00 94.19 115 ILE A C 1
ATOM 951 O O . ILE A 1 115 ? -13.764 6.857 8.775 1.00 94.19 115 ILE A O 1
ATOM 955 N N . ASP A 1 116 ? -14.748 7.787 10.593 1.00 94.69 116 ASP A N 1
ATOM 956 C CA . ASP A 1 116 ? -15.350 8.917 9.894 1.00 94.69 116 ASP A CA 1
ATOM 957 C C . ASP A 1 116 ? -14.295 10.012 9.717 1.00 94.69 116 ASP A C 1
ATOM 959 O O . ASP A 1 116 ? -13.695 10.489 10.678 1.00 94.69 116 ASP A O 1
ATOM 963 N N . LEU A 1 117 ? -14.041 10.382 8.464 1.00 94.75 117 LEU A N 1
ATOM 964 C CA . LEU A 1 117 ? -13.096 11.445 8.136 1.00 94.75 117 LEU A CA 1
ATOM 965 C C . LEU A 1 117 ? -13.748 12.833 8.202 1.00 94.75 117 LEU A C 1
ATOM 967 O O . LEU A 1 117 ? -13.056 13.821 7.976 1.00 94.75 117 LEU A O 1
ATOM 971 N N . GLU A 1 118 ? -15.050 12.936 8.494 1.00 95.25 118 GLU A N 1
ATOM 972 C CA . GLU A 1 118 ? -15.775 14.209 8.642 1.00 95.25 118 GLU A CA 1
ATOM 973 C C . GLU A 1 118 ? -15.636 15.109 7.398 1.00 95.25 118 GLU A C 1
ATOM 975 O O . GLU A 1 118 ? -15.438 16.320 7.483 1.00 95.25 118 GLU A O 1
ATOM 980 N N . GLY A 1 119 ? -15.659 14.499 6.210 1.00 94.12 119 GLY A N 1
ATOM 981 C CA . GLY A 1 119 ? -15.458 15.195 4.935 1.00 94.12 119 GLY A CA 1
ATOM 982 C C . GLY A 1 119 ? -13.997 15.500 4.573 1.00 94.12 119 GLY A C 1
ATOM 983 O O . GLY A 1 119 ? -13.752 16.082 3.518 1.00 94.12 119 GLY A O 1
ATOM 984 N N . LYS A 1 120 ? -13.015 15.097 5.391 1.00 94.31 120 LYS A N 1
ATOM 985 C CA . LYS A 1 120 ? -11.582 15.211 5.070 1.00 94.31 120 LYS A CA 1
ATOM 986 C C . LYS A 1 120 ? -11.163 14.128 4.071 1.00 94.31 120 LYS A C 1
ATOM 988 O O . LYS A 1 120 ? -11.668 13.009 4.096 1.00 94.31 120 LYS A O 1
ATOM 993 N N . VAL A 1 121 ? -10.204 14.466 3.208 1.00 90.31 121 VAL A N 1
ATOM 994 C CA . VAL A 1 121 ? -9.715 13.565 2.146 1.00 90.31 121 VAL A CA 1
ATOM 995 C C . VAL A 1 121 ? -8.759 12.504 2.699 1.00 90.31 121 VAL A C 1
ATOM 997 O O . VAL A 1 121 ? -8.811 11.357 2.272 1.00 90.31 121 VAL A O 1
ATOM 1000 N N . ASN A 1 122 ? -7.926 12.875 3.678 1.00 91.88 122 ASN A N 1
ATOM 1001 C CA . ASN A 1 122 ? -6.895 12.013 4.254 1.00 91.88 122 ASN A CA 1
ATOM 1002 C C . ASN A 1 122 ? -6.996 11.982 5.783 1.00 91.88 122 ASN A C 1
ATOM 1004 O O . ASN A 1 122 ? -7.245 13.009 6.418 1.00 91.88 122 ASN A O 1
ATOM 1008 N N . GLY A 1 123 ? -6.743 10.809 6.361 1.00 91.81 123 GLY A N 1
ATOM 1009 C CA . GLY A 1 123 ? -6.484 10.618 7.786 1.00 91.81 123 GLY A CA 1
ATOM 1010 C C . GLY A 1 123 ? -5.061 10.102 7.985 1.00 91.81 123 GLY A C 1
ATOM 1011 O O . GLY A 1 123 ? -4.569 9.333 7.163 1.00 91.81 123 GLY A O 1
ATOM 1012 N N . ALA A 1 124 ? -4.403 10.526 9.060 1.00 88.50 124 ALA A N 1
ATOM 1013 C CA . ALA A 1 124 ? -3.062 10.077 9.414 1.00 88.50 124 ALA A CA 1
ATOM 1014 C C . ALA A 1 124 ? -3.017 9.689 10.892 1.00 88.50 124 ALA A C 1
ATOM 1016 O O . ALA A 1 124 ? -3.725 10.268 11.720 1.00 88.50 124 ALA A O 1
ATOM 1017 N N . VAL A 1 125 ? -2.176 8.711 11.219 1.00 84.44 125 VAL A N 1
ATOM 1018 C CA . VAL A 1 125 ? -1.899 8.345 12.607 1.00 84.44 125 VAL A CA 1
ATOM 1019 C C . VAL A 1 125 ? -0.881 9.312 13.198 1.00 84.44 125 VAL A C 1
ATOM 1021 O O . VAL A 1 125 ? 0.052 9.749 12.524 1.00 84.44 125 VAL A O 1
ATOM 1024 N N . ASN A 1 126 ? -1.061 9.667 14.467 1.00 81.88 126 ASN A N 1
ATOM 1025 C CA . ASN A 1 126 ? -0.085 10.495 15.157 1.00 81.88 126 ASN A CA 1
ATOM 1026 C C . ASN A 1 126 ? 1.169 9.662 15.439 1.00 81.88 126 ASN A C 1
ATOM 1028 O O . ASN A 1 126 ? 1.089 8.613 16.079 1.00 81.88 126 ASN A O 1
ATOM 1032 N N . PHE A 1 127 ? 2.322 10.131 14.974 1.00 72.50 127 PHE A N 1
ATOM 1033 C CA . PHE A 1 127 ? 3.591 9.470 15.240 1.00 72.50 127 PHE A CA 1
ATOM 1034 C C . PHE A 1 127 ? 4.052 9.760 16.676 1.00 72.50 127 PHE A C 1
ATOM 1036 O O . PHE A 1 127 ? 4.026 10.906 17.137 1.00 72.50 127 PHE A O 1
ATOM 1043 N N . CYS A 1 128 ? 4.511 8.731 17.391 1.00 73.38 128 CYS A N 1
ATOM 1044 C CA . CYS A 1 128 ? 5.136 8.913 18.698 1.00 73.38 128 CYS A CA 1
ATOM 1045 C C . CYS A 1 128 ? 6.458 9.669 18.536 1.00 73.38 128 CYS A C 1
ATOM 1047 O O . CYS A 1 128 ? 7.398 9.159 17.946 1.00 73.38 128 CYS A O 1
ATOM 1049 N N . LYS A 1 129 ? 6.582 10.860 19.131 1.00 69.62 129 LYS A N 1
ATOM 1050 C CA . LYS A 1 129 ? 7.804 11.690 19.065 1.00 69.62 129 LYS A CA 1
ATOM 1051 C C . LYS A 1 129 ? 9.019 11.112 19.810 1.00 69.62 129 LYS A C 1
ATOM 1053 O O . LYS A 1 129 ? 10.018 11.806 19.959 1.00 69.62 129 LYS A O 1
ATOM 1058 N N . LEU A 1 130 ? 8.926 9.884 20.311 1.00 71.12 130 LEU A N 1
ATOM 1059 C CA . LEU A 1 130 ? 9.994 9.233 21.053 1.00 71.12 130 LEU A CA 1
ATOM 1060 C C . LEU A 1 130 ? 11.033 8.700 20.074 1.00 71.12 130 LEU A C 1
ATOM 1062 O O . LEU A 1 130 ? 10.788 7.742 19.347 1.00 71.12 130 LEU A O 1
ATOM 1066 N N . GLN A 1 131 ? 12.203 9.328 20.064 1.00 67.69 131 GLN A N 1
ATOM 1067 C CA . GLN A 1 131 ? 13.353 8.800 19.343 1.00 67.69 131 GLN A CA 1
ATOM 1068 C C . GLN A 1 131 ? 13.993 7.665 20.147 1.00 67.69 131 GLN A C 1
ATOM 1070 O O . GLN A 1 131 ? 14.017 7.702 21.377 1.00 67.69 131 GLN A O 1
ATOM 1075 N N . LEU A 1 132 ? 14.573 6.676 19.464 1.00 63.28 132 LEU A N 1
ATOM 1076 C CA . LEU A 1 132 ? 15.240 5.542 20.115 1.00 63.28 132 LEU A CA 1
ATOM 1077 C C . LEU A 1 132 ? 16.327 5.985 21.115 1.00 63.28 132 LEU A C 1
ATOM 1079 O O . LEU A 1 132 ? 16.426 5.423 22.199 1.00 63.28 132 LEU A O 1
ATOM 1083 N N . GLY A 1 133 ? 17.062 7.064 20.823 1.00 63.28 133 GLY A N 1
ATOM 1084 C CA . GLY A 1 133 ? 18.038 7.637 21.764 1.00 63.28 133 GLY A CA 1
ATOM 1085 C C . GLY A 1 133 ? 17.419 8.277 23.018 1.00 63.28 133 GLY A C 1
ATOM 1086 O O . GLY A 1 133 ? 18.079 8.398 24.044 1.00 63.28 133 GLY A O 1
ATOM 1087 N N . GLN A 1 134 ? 16.141 8.662 22.971 1.00 63.69 134 GLN A N 1
ATOM 1088 C CA . GLN A 1 134 ? 15.405 9.202 24.120 1.00 63.69 134 GLN A CA 1
ATOM 1089 C C . GLN A 1 134 ? 14.783 8.091 24.978 1.00 63.69 134 GLN A C 1
ATOM 1091 O O . GLN A 1 134 ? 14.521 8.304 26.162 1.00 63.69 134 GLN A O 1
ATOM 1096 N N . LEU A 1 135 ? 14.580 6.899 24.407 1.00 62.19 135 LEU A N 1
ATOM 1097 C CA . LEU A 1 135 ? 14.097 5.727 25.139 1.00 62.19 135 LEU A CA 1
ATOM 1098 C C . LEU A 1 135 ? 15.111 5.253 26.189 1.00 62.19 135 LEU A C 1
ATOM 1100 O O . LEU A 1 135 ? 14.692 4.862 27.274 1.00 62.19 135 LEU A O 1
ATOM 1104 N N . GLU A 1 136 ? 16.420 5.373 25.941 1.00 61.84 136 GLU A N 1
ATOM 1105 C CA . GLU A 1 136 ? 17.447 5.078 26.958 1.00 61.84 136 GLU A CA 1
ATOM 1106 C C . GLU A 1 136 ? 17.362 6.018 28.168 1.00 61.84 136 GLU A C 1
ATOM 1108 O O . GLU A 1 136 ? 17.542 5.593 29.312 1.00 61.84 136 GLU A O 1
ATOM 1113 N N . ILE A 1 137 ? 17.056 7.296 27.928 1.00 61.53 137 ILE A N 1
ATOM 1114 C CA . ILE A 1 137 ? 16.910 8.307 28.980 1.00 61.53 137 ILE A CA 1
ATOM 1115 C C . ILE A 1 137 ? 15.662 8.006 29.812 1.00 61.53 137 ILE A C 1
ATOM 1117 O O . ILE A 1 137 ? 15.720 8.017 31.039 1.00 61.53 137 ILE A O 1
ATOM 1121 N N . ILE A 1 138 ? 14.547 7.672 29.161 1.00 62.34 138 ILE A N 1
ATOM 1122 C CA . ILE A 1 138 ? 13.298 7.321 29.844 1.00 62.34 138 ILE A CA 1
ATOM 1123 C C . ILE A 1 138 ? 13.442 6.002 30.610 1.00 62.34 138 ILE A C 1
ATOM 1125 O O . ILE A 1 138 ? 13.014 5.929 31.756 1.00 62.34 138 ILE A O 1
ATOM 1129 N N . HIS A 1 139 ? 14.114 4.994 30.049 1.00 58.22 139 HIS A N 1
ATOM 1130 C CA . HIS A 1 139 ? 14.393 3.740 30.751 1.00 58.22 139 HIS A CA 1
ATOM 1131 C C . HIS A 1 139 ? 15.214 3.975 32.031 1.00 58.22 139 HIS A C 1
ATOM 1133 O O . HIS A 1 139 ? 14.843 3.485 33.094 1.00 58.22 139 HIS A O 1
ATOM 1139 N N . LYS A 1 140 ? 16.273 4.798 31.971 1.00 58.97 140 LYS A N 1
ATOM 1140 C CA . LYS A 1 140 ? 17.061 5.191 33.159 1.00 58.97 140 LYS A CA 1
ATOM 1141 C C . LYS A 1 140 ? 16.278 6.042 34.165 1.00 58.97 140 LYS A C 1
ATOM 1143 O O . LYS A 1 140 ? 16.606 6.049 35.344 1.00 58.97 140 LYS A O 1
ATOM 1148 N N . SER A 1 141 ? 15.254 6.760 33.707 1.00 57.47 141 SER A N 1
ATOM 1149 C CA . SER A 1 141 ? 14.381 7.574 34.565 1.00 57.47 141 SER A CA 1
ATOM 1150 C C . SER A 1 141 ? 13.312 6.737 35.279 1.00 57.47 141 SER A C 1
ATOM 1152 O O . SER A 1 141 ? 12.847 7.124 36.347 1.00 57.47 141 SER A O 1
ATOM 1154 N N . ILE A 1 142 ? 12.903 5.612 34.680 1.00 60.66 142 ILE A N 1
ATOM 1155 C CA . ILE A 1 142 ? 11.882 4.696 35.214 1.00 60.66 142 ILE A CA 1
ATOM 1156 C C . ILE A 1 142 ? 12.512 3.622 36.119 1.00 60.66 142 ILE A C 1
ATOM 1158 O O . ILE A 1 142 ? 11.885 3.210 37.090 1.00 60.66 142 ILE A O 1
ATOM 1162 N N . GLU A 1 143 ? 13.761 3.220 35.868 1.00 58.50 143 GLU A N 1
ATOM 1163 C CA . GLU A 1 143 ? 14.545 2.354 36.760 1.00 58.50 143 GLU A CA 1
ATOM 1164 C C . GLU A 1 143 ? 15.855 3.039 37.188 1.00 58.50 143 GLU A C 1
ATOM 1166 O O . GLU A 1 143 ? 16.899 2.810 36.572 1.00 58.50 143 GLU A O 1
ATOM 1171 N N . PRO A 1 144 ? 15.836 3.870 38.247 1.00 53.38 144 PRO A N 1
ATOM 1172 C CA . PRO A 1 144 ? 17.038 4.551 38.724 1.00 53.38 144 PRO A CA 1
ATOM 1173 C C . PRO A 1 144 ? 18.055 3.619 39.407 1.00 53.38 144 PRO A C 1
ATOM 1175 O O . PRO A 1 144 ? 19.205 4.014 39.549 1.00 53.38 144 PRO A O 1
ATOM 1178 N N . ASP A 1 145 ? 17.680 2.388 39.780 1.00 52.41 145 ASP A N 1
ATOM 1179 C CA . ASP A 1 145 ? 18.569 1.454 40.481 1.00 52.41 145 ASP A CA 1
ATOM 1180 C C . ASP A 1 145 ? 18.407 0.007 39.991 1.00 52.41 145 ASP A C 1
ATOM 1182 O O . ASP A 1 145 ? 17.692 -0.814 40.567 1.00 52.41 145 ASP A O 1
ATOM 1186 N N . ARG A 1 146 ? 19.161 -0.347 38.949 1.00 48.78 146 ARG A N 1
ATOM 1187 C CA . ARG A 1 146 ? 19.713 -1.700 38.821 1.00 48.78 146 ARG A CA 1
ATOM 1188 C C . ARG A 1 146 ? 21.219 -1.589 38.642 1.00 48.78 146 ARG A C 1
ATOM 1190 O O . ARG A 1 146 ? 21.732 -1.616 37.528 1.00 48.78 146 ARG A O 1
ATOM 1197 N N . ASN A 1 147 ? 21.924 -1.482 39.769 1.00 41.44 147 ASN A N 1
ATOM 1198 C CA . ASN A 1 147 ? 23.316 -1.914 39.862 1.00 41.44 147 ASN A CA 1
ATOM 1199 C C . ASN A 1 147 ? 23.362 -3.403 39.496 1.00 41.44 147 ASN A C 1
ATOM 1201 O O . ASN A 1 147 ? 23.164 -4.274 40.343 1.00 41.44 147 ASN A O 1
ATOM 1205 N N . ILE A 1 148 ? 23.574 -3.699 38.215 1.00 47.75 148 ILE A N 1
ATOM 1206 C CA . ILE A 1 148 ? 24.006 -5.025 37.787 1.00 47.75 148 ILE A CA 1
ATOM 1207 C C . ILE A 1 148 ? 25.490 -5.090 38.123 1.00 47.75 148 ILE A C 1
ATOM 1209 O O . ILE A 1 148 ? 26.352 -4.703 37.337 1.00 47.75 148 ILE A O 1
ATOM 1213 N N . ASP A 1 149 ? 25.769 -5.531 39.343 1.00 42.09 149 ASP A N 1
ATOM 1214 C CA . ASP A 1 149 ? 27.105 -5.911 39.763 1.00 42.09 149 ASP A CA 1
ATOM 1215 C C . ASP A 1 149 ? 27.488 -7.168 38.962 1.00 42.09 149 ASP A C 1
ATOM 1217 O O . ASP A 1 149 ? 27.049 -8.278 39.262 1.00 42.09 149 ASP A O 1
ATOM 1221 N N . MET A 1 150 ? 28.263 -7.006 37.881 1.00 44.72 150 MET A N 1
ATOM 1222 C CA . MET A 1 150 ? 28.785 -8.121 37.068 1.00 44.72 150 MET A CA 1
ATOM 1223 C C . MET A 1 150 ? 29.939 -8.872 37.759 1.00 44.72 150 MET A C 1
ATOM 1225 O O . MET A 1 150 ? 30.792 -9.458 37.101 1.00 44.72 150 MET A O 1
ATOM 1229 N N . ASN A 1 151 ? 29.960 -8.890 39.089 1.00 44.28 151 ASN A N 1
ATOM 1230 C CA . ASN A 1 151 ? 30.888 -9.668 39.893 1.00 44.28 151 ASN A CA 1
ATOM 1231 C C . ASN A 1 151 ? 30.102 -10.537 40.870 1.00 44.28 151 ASN A C 1
ATOM 1233 O O . ASN A 1 151 ? 30.060 -10.248 42.059 1.00 44.28 151 ASN A O 1
ATOM 1237 N N . ASN A 1 152 ? 29.455 -11.586 40.360 1.00 39.47 152 ASN A N 1
ATOM 1238 C CA . ASN A 1 152 ? 29.309 -12.877 41.040 1.00 39.47 152 ASN A CA 1
ATOM 1239 C C . ASN A 1 152 ? 28.405 -13.797 40.220 1.00 39.47 152 ASN A C 1
ATOM 1241 O O . ASN A 1 152 ? 27.191 -13.800 40.391 1.00 39.47 152 ASN A O 1
ATOM 1245 N N . GLN A 1 153 ? 29.012 -14.657 39.410 1.00 38.81 153 GLN A N 1
ATOM 1246 C CA . GLN A 1 153 ? 28.625 -16.062 39.381 1.00 38.81 153 GLN A CA 1
ATOM 1247 C C . GLN A 1 153 ? 29.853 -16.885 38.987 1.00 38.8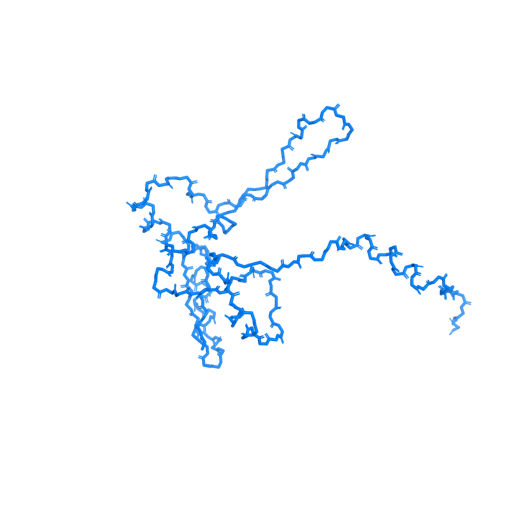1 153 GLN A C 1
ATOM 1249 O O . GLN A 1 153 ? 30.509 -16.626 37.981 1.00 38.81 153 GLN A O 1
ATOM 1254 N N . LYS A 1 154 ? 30.198 -17.774 39.915 1.00 39.47 154 LYS A N 1
ATOM 1255 C CA . LYS A 1 154 ? 31.270 -18.764 39.879 1.00 39.47 154 LYS A CA 1
ATOM 1256 C C . LYS A 1 154 ? 30.973 -19.850 38.854 1.00 39.47 154 LYS A C 1
ATOM 1258 O O . LYS A 1 154 ? 29.772 -20.169 38.707 1.00 39.47 154 LYS A O 1
#

Secondary structure (DSSP, 8-state):
-EEEEEE-HHHHHHHHHHHHHS--TT-EEEEEEHHHHHHHHHHHH--TT------EEEEEPP---SSS---EEEEE-HHHHHGGGHHHHTTT-S------TT----S-THHHHT---TT-S---PPPP---HHHHHHHHHHH------------

Organism: NCBI:txid906689

Sequence (154 aa):
MVFHLITNRQNFYAMKLWFARNPYNEAVIHVLNIEDLNQSLLNGLGLKQFSASEEFRISVPGFDQTEFLQLRTEYVSIFGHSHFLLPEIFKNLKKVIVLDDDVIVQQDLSSLWNIDLEGKVNGAVNFCKLQLGQLEIIHKSIEPDRNIDMNNQK